Protein AF-A0A7M2QXG5-F1 (afdb_monomer_lite)

Radius of gyration: 23.71 Å; chains: 1; bounding box: 57×28×65 Å

Secondary structure (DSSP, 8-state):
--SHHHHHHHHHHHHHTTSS--------S-EEE--EEETTEEPTT--EEE--HHHHHHHHHHHHHHTTSTT---GGGS-----

Structure (mmCIF, N/CA/C/O backbone):
data_AF-A0A7M2QXG5-F1
#
_entry.id   AF-A0A7M2QXG5-F1
#
loop_
_atom_site.group_PDB
_atom_site.id
_atom_site.type_symbol
_atom_site.label_atom_id
_atom_site.label_alt_id
_atom_site.label_comp_id
_atom_site.label_asym_id
_atom_site.label_entity_id
_atom_site.label_seq_id
_atom_site.pdbx_PDB_ins_code
_atom_site.Cartn_x
_atom_site.Cartn_y
_atom_site.Cartn_z
_atom_site.occupancy
_atom_site.B_iso_or_equiv
_atom_site.auth_seq_id
_atom_site.auth_comp_id
_atom_site.auth_asym_id
_atom_site.auth_atom_id
_atom_site.pdbx_PDB_model_num
ATOM 1 N N . MET A 1 1 ? -48.320 11.314 41.670 1.00 49.84 1 MET A N 1
ATOM 2 C CA . MET A 1 1 ? -47.924 10.539 40.467 1.00 49.84 1 MET A CA 1
ATOM 3 C C . MET A 1 1 ? -47.141 11.340 39.405 1.00 49.84 1 MET A C 1
ATOM 5 O O . MET A 1 1 ? -47.016 10.867 38.291 1.00 49.84 1 MET A O 1
ATOM 9 N N . LYS A 1 2 ? -46.558 12.515 39.708 1.00 49.94 2 LYS A N 1
ATOM 10 C CA . LYS A 1 2 ? -45.918 13.380 38.685 1.00 49.94 2 LYS A CA 1
ATOM 11 C C . LYS A 1 2 ?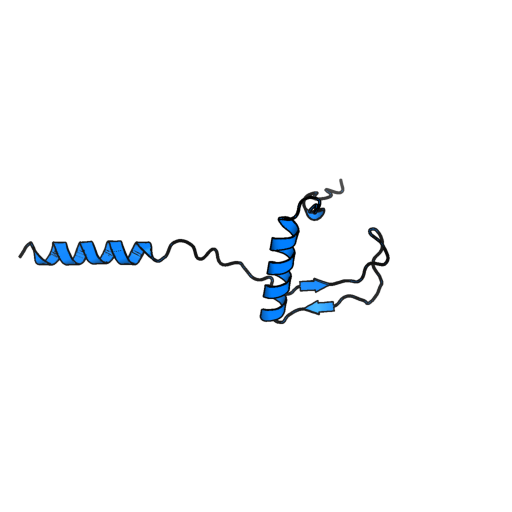 -44.378 13.354 38.685 1.00 49.94 2 LYS A C 1
ATOM 13 O O . LYS A 1 2 ? -43.768 13.647 37.670 1.00 49.94 2 LYS A O 1
ATOM 18 N N . MET A 1 3 ? -43.748 12.928 39.786 1.00 54.47 3 MET A N 1
ATOM 19 C CA . MET A 1 3 ? -42.282 12.971 39.937 1.00 54.47 3 MET A CA 1
ATOM 20 C C . MET A 1 3 ? -41.549 11.794 39.271 1.00 54.47 3 MET A C 1
ATOM 22 O O . MET A 1 3 ? -40.393 11.922 38.884 1.00 54.47 3 MET A O 1
ATOM 26 N N . LYS A 1 4 ? -42.226 10.647 39.098 1.00 55.22 4 LYS A N 1
ATOM 27 C CA . LYS A 1 4 ? -41.623 9.435 38.511 1.00 55.22 4 LYS A CA 1
ATOM 28 C C . LYS A 1 4 ? -41.384 9.557 36.999 1.00 55.22 4 LYS A C 1
ATOM 30 O O . LYS A 1 4 ? -40.451 8.956 36.485 1.00 55.22 4 LYS A O 1
ATOM 35 N N . HIS A 1 5 ? -42.178 10.371 36.301 1.00 57.69 5 HIS A N 1
ATOM 36 C CA . HIS A 1 5 ? -42.022 10.587 34.858 1.00 57.69 5 HIS A CA 1
ATOM 37 C C . HIS A 1 5 ? -40.896 11.573 34.511 1.00 57.69 5 HIS A C 1
ATOM 39 O O . HIS A 1 5 ? -40.364 11.515 33.406 1.00 57.69 5 HIS A O 1
ATOM 45 N N . LEU A 1 6 ? -40.482 12.429 35.456 1.00 56.09 6 LEU A N 1
ATOM 46 C CA . LEU A 1 6 ? -39.409 13.404 35.238 1.00 56.09 6 LEU A CA 1
ATOM 47 C C . LEU A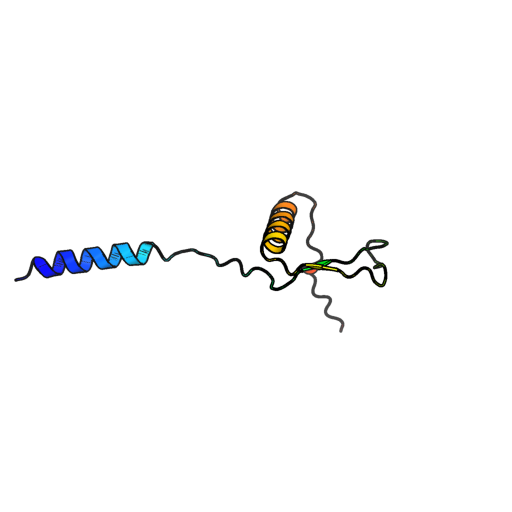 1 6 ? -38.023 12.736 35.192 1.00 56.09 6 LEU A C 1
ATOM 49 O O . LEU A 1 6 ? -37.209 13.059 34.332 1.00 56.09 6 LEU A O 1
ATOM 53 N N . PHE A 1 7 ? -37.782 11.741 36.051 1.00 59.38 7 PHE A N 1
ATOM 54 C CA . PHE A 1 7 ? -36.538 10.959 36.024 1.00 59.38 7 PHE A CA 1
ATOM 55 C C . PHE A 1 7 ? -36.436 10.032 34.804 1.00 59.38 7 PHE A C 1
ATOM 57 O O . PHE A 1 7 ? -35.336 9.793 34.311 1.00 59.38 7 PHE A O 1
ATOM 64 N N . LEU A 1 8 ? -37.571 9.561 34.275 1.00 58.56 8 LEU A N 1
ATOM 65 C CA . LEU A 1 8 ? -37.609 8.721 33.075 1.00 58.56 8 LEU A CA 1
ATOM 66 C C . LEU A 1 8 ? -37.198 9.501 31.812 1.00 58.56 8 LEU A C 1
ATOM 68 O O . LEU A 1 8 ? -36.522 8.957 30.945 1.00 58.56 8 LEU A O 1
ATOM 72 N N . MET A 1 9 ? -37.560 10.785 31.727 1.00 59.06 9 MET A N 1
ATOM 73 C CA . MET A 1 9 ? -37.224 11.634 30.577 1.00 59.06 9 MET A CA 1
ATOM 74 C C . MET A 1 9 ? -35.765 12.107 30.583 1.00 59.06 9 MET A C 1
ATOM 76 O O . MET A 1 9 ? -35.157 12.194 29.522 1.00 59.06 9 MET A O 1
ATOM 80 N N . MET A 1 10 ? -35.165 12.336 31.758 1.00 59.78 10 MET A N 1
ATOM 81 C CA . MET A 1 10 ? -33.756 12.750 31.862 1.00 59.78 10 MET A CA 1
ATOM 82 C C . MET A 1 10 ? -32.781 11.644 31.413 1.00 59.78 10 MET A C 1
ATOM 84 O O . MET A 1 10 ? -31.740 11.937 30.831 1.00 59.78 10 MET A O 1
ATOM 88 N N . GLY A 1 11 ? -33.128 10.369 31.629 1.00 60.22 11 GLY A N 1
ATOM 89 C CA . GLY A 1 11 ? -32.301 9.235 31.202 1.00 60.22 11 GLY A CA 1
ATOM 90 C C . GLY A 1 11 ? -32.198 9.090 29.680 1.00 60.22 11 GLY A C 1
ATOM 91 O O . GLY A 1 11 ? -31.139 8.735 29.172 1.00 60.22 11 GLY A O 1
ATOM 92 N N . LEU A 1 12 ? -33.258 9.425 28.936 1.00 59.59 12 LEU A N 1
ATOM 93 C CA . LEU A 1 12 ? -33.299 9.252 27.478 1.00 59.59 12 LEU A CA 1
ATOM 94 C C . LEU A 1 12 ? -32.354 10.215 26.736 1.00 59.59 12 LEU A C 1
ATOM 96 O O . LEU A 1 12 ? -31.786 9.861 25.704 1.00 59.59 12 LEU A O 1
ATOM 100 N N . VAL A 1 13 ? -32.152 11.419 27.278 1.00 59.75 13 VAL A N 1
ATOM 101 C CA . VAL A 1 13 ? -31.324 12.465 26.652 1.00 59.75 13 VAL A CA 1
ATOM 102 C C . VAL A 1 13 ? -29.828 12.139 26.755 1.00 59.75 13 VAL A C 1
ATOM 104 O O . VAL A 1 13 ? -29.054 12.496 25.871 1.00 59.75 13 VAL A O 1
ATOM 107 N N . VAL A 1 14 ? -29.409 11.396 27.786 1.00 60.34 14 VAL A N 1
ATOM 108 C CA . VAL A 1 14 ? -27.998 11.008 27.974 1.00 60.34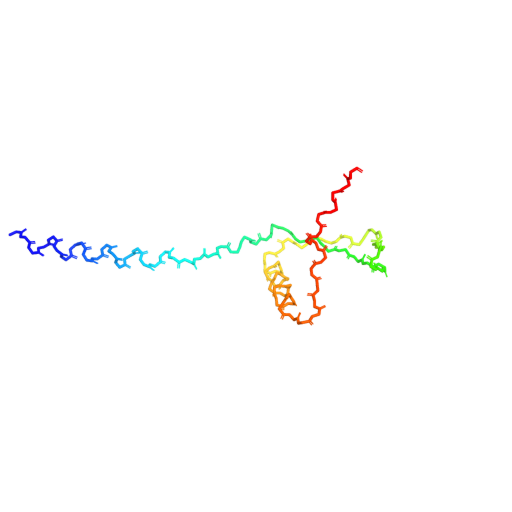 14 VAL A CA 1
ATOM 109 C C . VAL A 1 14 ? -27.595 9.846 27.052 1.00 60.34 14 VAL A C 1
ATOM 111 O O . VAL A 1 14 ? -26.442 9.777 26.633 1.00 60.34 14 VAL A O 1
ATOM 114 N N . PHE A 1 15 ? -28.538 8.983 26.652 1.00 56.94 15 PHE A N 1
ATOM 115 C CA . PHE A 1 15 ? -28.271 7.887 25.706 1.00 56.94 15 PHE A CA 1
ATOM 116 C C . PHE A 1 15 ? -28.091 8.353 24.250 1.00 56.94 15 PHE A C 1
ATOM 118 O O . PHE A 1 15 ? -27.379 7.702 23.487 1.00 56.94 15 PHE A O 1
ATOM 125 N N . LEU A 1 16 ? -28.672 9.493 23.858 1.00 55.94 16 LEU A N 1
ATOM 126 C CA . LEU A 1 16 ? -28.553 10.028 22.491 1.00 55.94 16 LEU A CA 1
ATOM 127 C C . LEU A 1 16 ? -27.209 10.728 22.223 1.00 55.94 16 LEU A C 1
ATOM 129 O O . LEU A 1 16 ? -26.767 10.801 21.078 1.00 55.94 16 LEU A O 1
ATOM 133 N N . SER A 1 17 ? -26.510 11.177 23.268 1.00 55.28 17 SER A N 1
ATOM 134 C CA . SER A 1 17 ? -25.224 11.884 23.149 1.00 55.28 17 SER A CA 1
ATOM 135 C C . SER A 1 17 ? -24.031 10.969 22.833 1.00 55.28 17 SER A C 1
ATOM 137 O O . SER A 1 17 ? -22.957 11.463 22.499 1.00 55.28 17 SER A O 1
ATOM 139 N N . ALA A 1 18 ? -24.203 9.642 22.902 1.00 53.06 18 ALA A N 1
ATOM 140 C CA . ALA A 1 18 ? -23.147 8.659 22.636 1.00 53.06 18 ALA A CA 1
ATOM 141 C C . ALA A 1 18 ? -23.118 8.134 21.183 1.00 53.06 18 ALA A C 1
ATOM 143 O O . ALA A 1 18 ? -22.240 7.346 20.835 1.00 53.06 18 ALA A O 1
ATOM 144 N N . CYS A 1 19 ? -24.047 8.566 20.321 1.00 52.31 19 CYS A N 1
ATOM 145 C CA . CYS A 1 19 ? -24.110 8.146 18.912 1.00 52.31 19 CYS A CA 1
ATOM 146 C C . CYS A 1 19 ? -23.533 9.160 17.915 1.00 52.31 19 CYS A C 1
ATOM 148 O O . CYS A 1 19 ? -23.655 8.956 16.710 1.00 52.31 19 CYS A O 1
ATOM 150 N N . ASN A 1 20 ? -22.874 10.227 18.370 1.00 54.06 20 ASN A N 1
ATOM 151 C CA . ASN A 1 20 ? -22.261 11.178 17.450 1.00 54.06 20 ASN A CA 1
ATOM 152 C C . ASN A 1 20 ? -20.775 10.877 17.229 1.00 54.06 20 ASN A C 1
ATOM 154 O O . ASN A 1 20 ? -19.950 10.973 18.134 1.00 54.06 20 ASN A O 1
ATOM 158 N N . ASN A 1 21 ? -20.470 10.586 15.961 1.00 51.09 21 ASN A N 1
ATOM 159 C CA . ASN A 1 21 ? -19.153 10.527 15.328 1.00 51.09 21 ASN A CA 1
ATOM 160 C C . ASN A 1 21 ? -18.355 9.229 15.474 1.00 51.09 21 ASN A C 1
ATOM 162 O O . ASN A 1 21 ? -17.163 9.247 15.771 1.00 51.09 21 ASN A O 1
ATOM 166 N N . LYS A 1 22 ? -18.941 8.107 15.054 1.00 48.56 22 LYS A N 1
ATOM 167 C CA . LYS A 1 22 ? -18.142 7.181 14.243 1.00 48.56 22 LYS A CA 1
ATOM 168 C C . LYS A 1 22 ? -18.344 7.580 12.791 1.00 48.56 22 LYS A C 1
ATOM 170 O O . LYS A 1 22 ? -19.245 7.089 12.123 1.00 48.56 22 LYS A O 1
ATOM 175 N N . LYS A 1 23 ? -17.516 8.520 12.319 1.00 49.53 23 LYS A N 1
ATOM 176 C CA . LYS A 1 23 ? -17.236 8.647 10.888 1.00 49.53 23 LYS A CA 1
ATOM 177 C C . LYS A 1 23 ? -16.641 7.294 10.512 1.00 49.53 23 LYS A C 1
ATOM 179 O O . LYS A 1 23 ? -15.473 7.050 10.792 1.00 49.53 23 LYS A O 1
ATOM 184 N N . SER A 1 24 ? -17.502 6.374 10.084 1.00 47.81 24 SER A N 1
ATOM 185 C CA . SER A 1 24 ? -17.108 5.052 9.626 1.00 47.81 24 SER A CA 1
ATOM 186 C C . SER A 1 24 ? -16.178 5.321 8.456 1.00 47.81 24 SER A C 1
ATOM 188 O O . SER A 1 24 ? -16.636 5.760 7.404 1.00 47.81 24 SER A O 1
ATOM 190 N N . GLU A 1 25 ? -14.866 5.226 8.680 1.00 57.28 25 GLU A N 1
ATOM 191 C CA . GLU A 1 25 ? -13.916 5.161 7.580 1.00 57.28 25 GLU A CA 1
ATOM 192 C C . GLU A 1 25 ? -14.283 3.880 6.848 1.00 57.28 25 GLU A C 1
ATOM 194 O O . GLU A 1 25 ? -14.021 2.780 7.328 1.00 57.28 25 GLU A O 1
ATOM 199 N N . GLU A 1 26 ? -15.016 4.040 5.750 1.00 60.00 26 GLU A N 1
ATOM 200 C CA . GLU A 1 26 ? -15.275 2.976 4.802 1.00 60.00 26 GLU A CA 1
ATOM 201 C C . GLU A 1 26 ? -13.905 2.530 4.289 1.00 60.00 26 GLU A C 1
ATOM 203 O O . GLU A 1 26 ? -13.249 3.206 3.489 1.00 60.00 26 GLU A O 1
ATOM 208 N N . LEU A 1 27 ? -13.395 1.453 4.890 1.00 62.88 27 LEU A N 1
ATOM 209 C CA . LEU A 1 27 ? -12.177 0.810 4.434 1.00 62.88 27 LEU A CA 1
ATOM 210 C C . LEU A 1 27 ? -12.442 0.374 2.995 1.00 62.88 27 LEU A C 1
ATOM 212 O O . LEU A 1 27 ? -13.490 -0.201 2.702 1.00 62.88 27 LEU A O 1
ATOM 216 N N . ALA A 1 28 ? -11.503 0.668 2.099 1.00 73.50 28 ALA A N 1
ATOM 217 C CA . ALA A 1 28 ? -11.597 0.186 0.733 1.00 73.50 28 ALA A CA 1
ATOM 218 C C . ALA A 1 28 ? -11.672 -1.345 0.766 1.00 73.50 28 ALA A C 1
ATOM 220 O O . ALA A 1 28 ? -10.925 -1.976 1.508 1.00 73.50 28 ALA A O 1
ATOM 221 N N . GLU A 1 29 ? -12.554 -1.937 -0.034 1.00 80.38 29 GLU A N 1
ATOM 222 C CA . GLU A 1 29 ? -12.716 -3.395 -0.088 1.00 80.38 29 GLU A CA 1
ATOM 223 C C . GLU A 1 29 ? -11.427 -4.094 -0.561 1.00 80.38 29 GLU A C 1
ATOM 225 O O . GLU A 1 29 ? -11.094 -5.188 -0.108 1.00 80.38 29 GLU A O 1
ATOM 230 N N . ALA A 1 30 ? -10.654 -3.424 -1.423 1.00 86.12 30 ALA A N 1
ATOM 231 C CA . ALA A 1 30 ? -9.336 -3.857 -1.864 1.00 86.12 30 ALA A CA 1
ATOM 232 C C . ALA A 1 30 ? -8.465 -2.663 -2.286 1.00 86.12 30 ALA A C 1
ATOM 234 O O . ALA A 1 30 ? -8.968 -1.640 -2.758 1.00 86.12 30 ALA A O 1
ATOM 235 N N . ILE A 1 31 ? -7.143 -2.811 -2.176 1.00 87.00 31 ILE A N 1
ATOM 236 C CA . ILE A 1 31 ? -6.158 -1.854 -2.702 1.00 87.00 31 ILE A CA 1
ATOM 237 C C . ILE A 1 31 ? -5.376 -2.518 -3.831 1.00 87.00 31 ILE A C 1
ATOM 239 O O . ILE A 1 31 ? -4.828 -3.603 -3.657 1.00 87.00 31 ILE A O 1
ATOM 243 N N . ARG A 1 32 ? -5.286 -1.849 -4.983 1.00 89.12 32 ARG A N 1
ATOM 244 C CA . ARG A 1 32 ? -4.470 -2.295 -6.118 1.00 89.12 32 ARG A CA 1
ATOM 245 C C . ARG A 1 32 ? -3.187 -1.477 -6.177 1.00 89.12 32 ARG A C 1
ATOM 247 O O . ARG A 1 32 ? -3.243 -0.252 -6.235 1.00 89.12 32 ARG A O 1
ATOM 254 N N . VAL A 1 33 ? -2.049 -2.158 -6.164 1.00 87.81 33 VAL A N 1
ATOM 255 C CA . VAL A 1 33 ? -0.711 -1.566 -6.256 1.00 87.81 33 VAL A CA 1
ATOM 256 C C . VAL A 1 33 ? -0.086 -2.007 -7.571 1.00 87.81 33 VAL A C 1
ATOM 258 O O . VAL A 1 33 ? -0.222 -3.163 -7.961 1.00 87.81 33 VAL A O 1
ATOM 261 N N . GLN A 1 34 ? 0.583 -1.093 -8.262 1.00 91.00 34 GLN A N 1
ATOM 262 C CA . GLN A 1 34 ? 1.296 -1.381 -9.500 1.00 91.00 34 GLN A CA 1
ATOM 263 C C . GLN A 1 34 ? 2.662 -0.707 -9.453 1.00 91.00 34 GLN A C 1
ATOM 265 O O . GLN A 1 34 ? 2.774 0.433 -8.998 1.00 91.00 34 GLN A O 1
ATOM 270 N N . GLU A 1 35 ? 3.698 -1.400 -9.918 1.00 89.62 35 GLU A N 1
ATOM 271 C CA . GLU A 1 35 ? 5.022 -0.799 -10.035 1.00 89.62 35 GLU A CA 1
ATOM 272 C C . GLU A 1 35 ? 5.049 0.161 -11.225 1.00 89.62 35 GLU A C 1
ATOM 274 O O . GLU A 1 35 ? 4.601 -0.164 -12.329 1.00 89.62 35 GLU A O 1
ATOM 279 N N . ALA A 1 36 ? 5.611 1.345 -11.008 1.00 88.31 36 ALA A N 1
ATOM 280 C CA . ALA A 1 36 ? 5.873 2.312 -12.059 1.00 88.31 36 ALA A CA 1
ATOM 281 C C . ALA A 1 36 ? 7.346 2.241 -12.484 1.00 88.31 36 ALA A C 1
ATOM 283 O O . ALA A 1 36 ? 8.232 2.122 -11.640 1.00 88.31 36 ALA A O 1
ATOM 284 N N . ILE A 1 37 ? 7.602 2.310 -13.790 1.00 87.8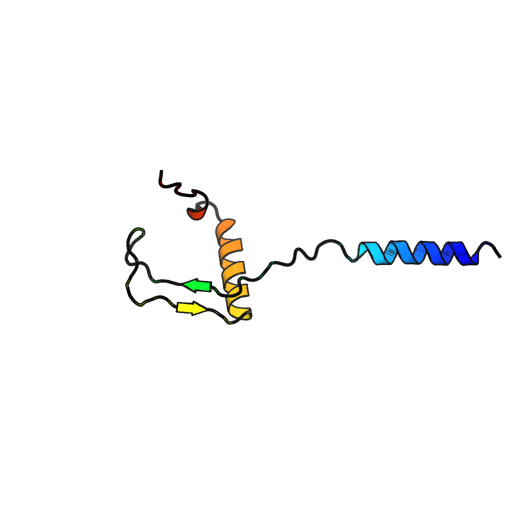8 37 ILE A N 1
ATOM 285 C CA . ILE A 1 37 ? 8.950 2.502 -14.348 1.00 87.88 37 ILE A CA 1
ATOM 286 C C . ILE A 1 37 ? 9.348 3.974 -14.175 1.00 87.88 37 ILE A C 1
ATOM 288 O O . ILE A 1 37 ? 10.474 4.278 -13.793 1.00 87.88 37 ILE A O 1
ATOM 292 N N . ASP A 1 38 ? 8.399 4.876 -14.430 1.00 89.12 38 ASP A N 1
ATOM 293 C CA . ASP A 1 38 ? 8.501 6.316 -14.207 1.00 89.12 38 ASP A CA 1
ATOM 294 C C . ASP A 1 38 ? 7.095 6.910 -13.963 1.00 89.12 38 ASP A C 1
ATOM 296 O O . ASP A 1 38 ? 6.098 6.188 -13.967 1.00 89.12 38 ASP A O 1
ATOM 300 N N . PHE A 1 39 ? 6.981 8.226 -13.763 1.00 81.44 39 PHE A N 1
ATOM 301 C CA . PHE A 1 39 ? 5.695 8.895 -13.491 1.00 81.44 39 PHE A CA 1
ATOM 302 C C . PHE A 1 39 ? 4.652 8.788 -14.620 1.00 81.44 39 PHE A C 1
ATOM 304 O O . PHE A 1 39 ? 3.487 9.114 -14.408 1.00 81.44 39 PHE A O 1
ATOM 311 N N . THR A 1 40 ? 5.058 8.360 -15.814 1.00 84.50 40 THR A N 1
ATOM 312 C CA . THR A 1 40 ? 4.224 8.230 -17.018 1.00 84.50 40 THR A CA 1
ATOM 313 C C . THR A 1 40 ? 4.041 6.784 -17.476 1.00 84.50 40 THR A C 1
ATOM 315 O O . THR A 1 40 ? 3.134 6.505 -18.261 1.00 84.50 40 THR A O 1
ATOM 318 N N . LYS A 1 41 ? 4.878 5.854 -17.002 1.00 87.06 41 LYS A N 1
ATOM 319 C CA . LYS A 1 41 ? 4.897 4.459 -17.452 1.00 87.06 41 LYS A CA 1
ATOM 320 C C . LYS A 1 41 ? 4.795 3.488 -16.293 1.00 87.06 41 LYS A C 1
ATOM 322 O O . LYS A 1 41 ? 5.624 3.477 -15.386 1.00 87.06 41 LYS A O 1
ATOM 327 N N . VAL A 1 42 ? 3.824 2.589 -16.395 1.00 90.62 42 VAL A N 1
ATOM 328 C CA . VAL A 1 42 ? 3.665 1.456 -15.482 1.00 90.62 42 VAL A CA 1
ATOM 329 C C . VAL A 1 42 ? 4.389 0.223 -16.007 1.00 90.62 42 VAL A C 1
ATOM 331 O O . VAL A 1 42 ? 4.470 0.002 -17.217 1.00 90.62 42 VAL A O 1
ATOM 334 N N . LYS A 1 43 ? 4.916 -0.594 -15.098 1.00 91.06 43 LYS A N 1
ATOM 335 C CA . LYS A 1 43 ? 5.527 -1.873 -15.445 1.00 91.06 43 LYS A CA 1
ATOM 336 C C . LYS A 1 43 ? 4.419 -2.912 -15.668 1.00 91.06 43 LYS A C 1
ATOM 338 O O . LYS A 1 43 ? 3.563 -3.075 -14.786 1.00 91.06 43 LYS A O 1
ATOM 343 N N . PRO A 1 44 ? 4.401 -3.605 -16.821 1.00 90.00 44 PRO A N 1
ATOM 344 C CA . PRO A 1 44 ? 3.393 -4.624 -17.097 1.00 90.00 44 PRO A CA 1
ATOM 345 C C . PRO A 1 44 ? 3.479 -5.766 -16.077 1.00 90.00 44 PRO A C 1
ATOM 347 O O . PRO A 1 44 ? 4.542 -6.019 -15.515 1.00 90.00 44 PRO A O 1
ATOM 350 N N . ASP A 1 45 ? 2.343 -6.415 -15.820 1.00 89.56 45 ASP A N 1
ATOM 351 C CA . ASP A 1 45 ? 2.222 -7.622 -14.984 1.00 89.56 45 ASP A CA 1
ATOM 352 C C . ASP A 1 45 ? 2.695 -7.490 -13.522 1.00 89.56 45 ASP A C 1
ATOM 354 O O . ASP A 1 45 ? 2.960 -8.481 -12.849 1.00 89.56 45 ASP A O 1
ATOM 358 N N . THR A 1 46 ? 2.757 -6.265 -12.990 1.00 92.06 46 THR A N 1
ATOM 359 C CA . THR A 1 46 ? 3.136 -5.994 -11.585 1.00 92.06 46 THR A CA 1
ATOM 360 C C . THR A 1 46 ? 1.958 -5.661 -10.678 1.00 92.06 46 THR A C 1
ATOM 362 O O . THR A 1 46 ? 2.147 -5.243 -9.536 1.00 92.06 46 THR A O 1
ATOM 365 N N . VAL A 1 47 ? 0.729 -5.813 -11.177 1.00 93.19 47 VAL A N 1
ATOM 366 C CA . VAL A 1 47 ? -0.467 -5.474 -10.406 1.00 93.19 47 VAL A CA 1
ATOM 367 C C . VAL A 1 47 ? -0.638 -6.472 -9.269 1.00 93.19 47 VAL A C 1
ATOM 369 O O . VAL A 1 47 ? -0.866 -7.658 -9.492 1.00 93.19 47 VAL A O 1
ATOM 372 N N . GLN A 1 48 ? -0.596 -5.963 -8.047 1.00 92.56 48 GLN A N 1
ATOM 373 C CA . GLN A 1 48 ? -0.853 -6.713 -6.828 1.00 92.56 48 GLN A CA 1
ATOM 374 C C . GLN A 1 48 ? -2.120 -6.180 -6.168 1.00 92.56 48 GLN A C 1
ATOM 376 O O . GLN A 1 48 ? -2.383 -4.976 -6.178 1.00 92.56 48 GLN A O 1
ATOM 381 N N . THR A 1 49 ? -2.922 -7.081 -5.604 1.00 92.88 49 THR A N 1
ATOM 382 C CA . THR A 1 49 ? -4.162 -6.720 -4.909 1.00 92.88 49 THR A CA 1
ATOM 383 C C . THR A 1 49 ? -4.039 -7.091 -3.441 1.00 92.88 49 THR A C 1
ATOM 385 O O . THR A 1 49 ? -3.836 -8.253 -3.104 1.00 92.88 49 THR A O 1
ATOM 388 N N . ILE A 1 50 ? -4.170 -6.094 -2.575 1.00 90.75 50 ILE A N 1
ATOM 389 C CA . ILE A 1 50 ? -4.219 -6.249 -1.127 1.00 90.75 50 ILE A CA 1
ATOM 390 C C . ILE A 1 50 ? -5.694 -6.321 -0.734 1.00 90.75 50 ILE A C 1
ATOM 392 O O . ILE A 1 50 ? -6.437 -5.361 -0.938 1.00 90.75 50 ILE A O 1
ATOM 396 N N . THR A 1 51 ? -6.109 -7.457 -0.179 1.00 91.75 51 THR A N 1
ATOM 397 C CA . THR A 1 51 ? -7.485 -7.712 0.292 1.00 91.75 51 THR A CA 1
ATOM 398 C C . THR A 1 51 ? -7.568 -7.887 1.809 1.00 91.75 51 THR A C 1
ATOM 400 O O . THR A 1 51 ? -8.656 -7.925 2.376 1.00 91.75 51 THR A O 1
ATOM 403 N N . ASN A 1 52 ? -6.425 -7.992 2.494 1.00 93.94 52 ASN A N 1
ATOM 404 C CA . ASN A 1 52 ? -6.388 -8.113 3.944 1.00 93.94 52 ASN A CA 1
ATOM 405 C C . ASN A 1 52 ? -6.785 -6.782 4.595 1.00 93.94 52 ASN A C 1
ATOM 407 O O . ASN A 1 52 ? -6.121 -5.763 4.412 1.00 93.94 52 ASN A O 1
ATOM 411 N N . THR A 1 53 ? -7.842 -6.800 5.404 1.00 90.25 53 THR A N 1
ATOM 412 C CA . THR A 1 53 ? -8.394 -5.608 6.061 1.00 90.25 53 THR A CA 1
ATOM 413 C C . THR A 1 53 ? -7.382 -4.879 6.955 1.00 90.25 53 THR A C 1
ATOM 415 O O . THR A 1 53 ? -7.391 -3.650 7.011 1.00 90.25 53 THR A O 1
ATOM 418 N N . SER A 1 54 ? -6.493 -5.609 7.639 1.00 90.38 54 SER A N 1
ATOM 419 C CA . SER A 1 54 ? -5.449 -5.014 8.485 1.00 90.38 54 SER A CA 1
ATOM 420 C C . SER A 1 54 ? -4.428 -4.253 7.641 1.00 90.38 54 SER A C 1
ATOM 422 O O . SER A 1 54 ? -4.091 -3.109 7.948 1.00 90.38 54 SER A O 1
ATOM 424 N N . ASP A 1 55 ? -3.982 -4.856 6.540 1.00 91.00 55 ASP A N 1
ATOM 425 C CA . ASP A 1 55 ? -3.010 -4.237 5.638 1.00 91.00 55 ASP A CA 1
ATOM 426 C C . ASP A 1 55 ? -3.614 -3.018 4.934 1.00 91.00 55 ASP A C 1
ATOM 428 O O . ASP A 1 55 ? -2.982 -1.964 4.850 1.00 91.00 55 ASP A O 1
ATOM 432 N N . ILE A 1 56 ? -4.879 -3.115 4.517 1.00 90.31 56 ILE A N 1
ATOM 433 C CA . ILE A 1 56 ? -5.642 -2.000 3.946 1.00 90.31 56 ILE A CA 1
ATOM 434 C C . ILE A 1 56 ? -5.693 -0.822 4.925 1.00 90.31 56 ILE A C 1
ATOM 436 O O . ILE A 1 56 ? -5.403 0.312 4.535 1.00 90.31 56 ILE A O 1
ATOM 440 N N . ALA A 1 57 ? -5.997 -1.072 6.202 1.00 88.94 57 ALA A N 1
ATOM 441 C CA . ALA A 1 57 ? -6.046 -0.025 7.220 1.00 88.94 57 ALA A CA 1
ATOM 442 C C . ALA A 1 57 ? -4.675 0.645 7.434 1.00 88.94 57 ALA A C 1
ATOM 444 O O . ALA A 1 57 ? -4.594 1.870 7.582 1.00 88.94 57 ALA A O 1
ATOM 445 N N . ILE A 1 58 ? -3.586 -0.133 7.409 1.00 91.00 58 ILE A N 1
ATOM 446 C CA . ILE A 1 58 ? -2.216 0.394 7.496 1.00 91.00 58 ILE A CA 1
ATOM 447 C C . ILE A 1 58 ? -1.922 1.307 6.302 1.00 91.00 58 ILE A C 1
ATOM 449 O O . ILE A 1 58 ? -1.484 2.445 6.490 1.00 91.00 58 ILE A O 1
ATOM 453 N N . VAL A 1 59 ? -2.205 0.845 5.083 1.00 87.94 59 VAL A N 1
ATOM 454 C CA . VAL A 1 59 ? -1.957 1.602 3.850 1.00 87.94 59 VAL A CA 1
ATOM 455 C C . VAL A 1 59 ? -2.774 2.895 3.819 1.00 87.94 59 VAL A C 1
ATOM 457 O O . VAL A 1 59 ? -2.231 3.969 3.556 1.00 87.94 59 VAL A O 1
ATOM 460 N N . GLN A 1 60 ? -4.061 2.843 4.165 1.00 87.06 60 GLN A N 1
ATOM 461 C CA . GLN A 1 60 ? -4.903 4.038 4.229 1.00 87.06 60 GLN A CA 1
ATOM 462 C C . GLN A 1 60 ? -4.396 5.049 5.263 1.00 87.06 60 GLN A C 1
ATOM 464 O O . GLN A 1 60 ? -4.336 6.251 4.983 1.00 87.06 60 GLN A O 1
ATOM 469 N N . LYS A 1 61 ? -3.969 4.582 6.444 1.00 89.12 61 LYS A N 1
ATOM 470 C CA . LYS A 1 61 ? -3.378 5.446 7.472 1.00 89.12 61 LYS A CA 1
ATOM 471 C C . LYS A 1 61 ? -2.081 6.098 6.987 1.00 89.12 61 LYS A C 1
ATOM 473 O O . LYS A 1 61 ? -1.876 7.286 7.248 1.00 89.12 61 LYS A O 1
ATOM 478 N N . LEU A 1 62 ? -1.233 5.356 6.272 1.00 89.12 62 LEU A N 1
ATOM 479 C CA . LEU A 1 62 ? -0.005 5.880 5.668 1.00 89.12 62 LEU A CA 1
ATOM 480 C C . LEU A 1 62 ? -0.314 7.004 4.675 1.00 89.12 62 LEU A C 1
ATOM 482 O O . LEU A 1 62 ? 0.194 8.110 4.850 1.00 89.12 62 LEU A O 1
ATOM 486 N N . PHE A 1 63 ? -1.208 6.780 3.707 1.00 85.50 63 PHE A N 1
ATOM 487 C CA . PHE A 1 63 ? -1.586 7.812 2.734 1.00 85.50 63 PHE A CA 1
ATOM 488 C C . PHE A 1 63 ? -2.238 9.030 3.391 1.00 85.50 63 PHE A C 1
ATOM 490 O O . PHE A 1 63 ? -1.914 10.167 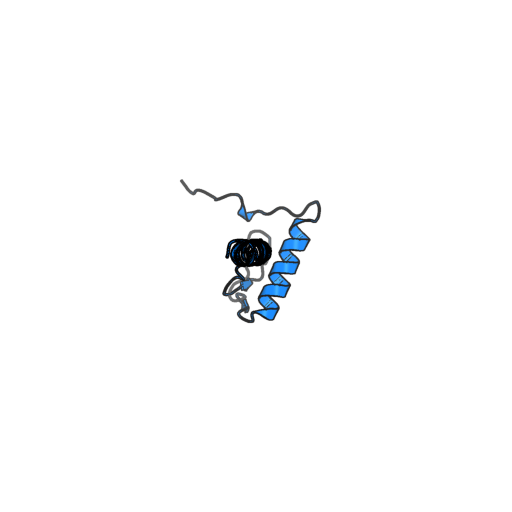3.051 1.00 85.50 63 PHE A O 1
ATOM 497 N N . LYS A 1 64 ? -3.114 8.821 4.378 1.00 85.44 64 LYS A N 1
ATOM 498 C CA . LYS A 1 64 ? -3.737 9.913 5.138 1.00 85.44 64 LYS A CA 1
ATOM 499 C C . LYS A 1 64 ? -2.706 10.780 5.858 1.00 85.44 64 LYS A C 1
ATOM 501 O O . LYS A 1 64 ? -2.900 11.987 5.967 1.00 85.44 64 LYS A O 1
ATOM 506 N N . ASN A 1 65 ? -1.632 10.183 6.370 1.00 87.25 65 ASN A N 1
ATOM 507 C CA . ASN A 1 65 ? -0.552 10.924 7.012 1.00 87.25 65 ASN A CA 1
ATOM 508 C C . ASN A 1 65 ? 0.379 11.585 5.991 1.00 87.25 65 ASN A C 1
ATOM 510 O O . ASN A 1 65 ? 0.739 12.741 6.190 1.00 87.25 65 ASN A O 1
ATOM 514 N N . ALA A 1 66 ? 0.692 10.913 4.882 1.00 85.56 66 ALA A N 1
ATOM 515 C CA . ALA A 1 66 ? 1.481 11.482 3.791 1.00 85.56 66 ALA A CA 1
ATOM 516 C C . ALA A 1 66 ? 0.820 12.745 3.215 1.00 85.56 66 ALA A C 1
ATOM 518 O O . ALA A 1 66 ? 1.488 13.755 3.034 1.00 85.56 66 ALA A O 1
ATOM 519 N N . LYS A 1 67 ? -0.510 12.747 3.045 1.00 82.69 67 LYS A N 1
ATOM 520 C CA . LYS A 1 67 ? -1.278 13.928 2.599 1.00 82.69 67 LYS A CA 1
ATOM 521 C C . LYS A 1 67 ? -1.158 15.150 3.520 1.00 82.69 67 LYS A C 1
ATOM 523 O O . LYS A 1 67 ? -1.473 16.253 3.096 1.00 82.69 67 LYS A O 1
ATOM 528 N N . LYS A 1 68 ? -0.742 14.976 4.778 1.00 85.50 68 LYS A N 1
ATOM 529 C CA . LYS A 1 68 ? -0.528 16.091 5.718 1.00 85.50 68 LYS A CA 1
ATOM 530 C C . LYS A 1 68 ? 0.868 16.704 5.597 1.00 85.50 68 LYS A C 1
ATOM 532 O O . LYS A 1 68 ? 1.126 17.726 6.224 1.00 85.50 68 LYS A O 1
ATOM 537 N N . MET A 1 69 ? 1.778 16.067 4.863 1.00 85.62 69 MET A N 1
ATOM 538 C CA . MET A 1 69 ? 3.140 16.555 4.680 1.00 85.62 69 MET A CA 1
ATOM 539 C C . MET A 1 69 ? 3.169 17.622 3.584 1.00 85.62 69 MET A C 1
ATOM 541 O O . MET A 1 69 ? 2.613 17.435 2.502 1.00 85.62 69 MET A O 1
ATOM 545 N N . ASN A 1 70 ? 3.856 18.734 3.849 1.00 78.12 70 ASN A N 1
ATOM 546 C CA . ASN A 1 70 ? 4.060 19.780 2.850 1.00 78.12 70 ASN A CA 1
ATOM 547 C C . ASN A 1 70 ? 4.829 19.223 1.641 1.00 78.12 70 ASN A C 1
ATOM 549 O O . ASN A 1 70 ? 5.843 18.548 1.807 1.00 78.12 70 ASN A O 1
ATOM 553 N N . GLY A 1 71 ? 4.349 19.527 0.433 1.00 77.19 71 GLY A N 1
ATOM 554 C CA . GLY A 1 71 ? 4.947 19.065 -0.825 1.00 77.19 71 GLY A CA 1
ATOM 555 C C . GLY A 1 71 ? 4.379 17.751 -1.373 1.00 77.19 71 GLY A C 1
ATOM 556 O O . GLY A 1 71 ? 4.712 17.382 -2.495 1.00 77.19 71 GLY A O 1
ATOM 557 N N . VAL A 1 72 ? 3.489 17.067 -0.643 1.00 77.31 72 VAL A N 1
ATOM 558 C CA . VAL A 1 72 ? 2.732 15.925 -1.178 1.00 77.31 72 VAL A CA 1
ATOM 559 C C . VAL A 1 72 ? 1.477 16.445 -1.878 1.00 77.31 72 VAL A C 1
ATOM 561 O O . VAL A 1 72 ? 0.581 16.990 -1.236 1.00 77.31 72 VAL A O 1
ATOM 564 N N . VAL A 1 73 ? 1.411 16.284 -3.202 1.00 72.00 73 VAL A N 1
ATOM 565 C CA . VAL A 1 73 ? 0.277 16.722 -4.030 1.00 72.00 73 VAL A CA 1
ATOM 566 C C . VAL A 1 73 ? -0.549 15.514 -4.458 1.00 72.00 73 VAL A C 1
ATOM 568 O O . VAL A 1 73 ? -0.021 14.544 -4.997 1.00 72.00 73 VAL A O 1
ATOM 571 N N . ASP A 1 74 ? -1.861 15.586 -4.233 1.00 68.12 74 ASP A N 1
ATOM 572 C CA . ASP A 1 74 ? -2.813 14.603 -4.742 1.00 68.12 74 ASP A CA 1
ATOM 573 C C . ASP A 1 74 ? -3.161 14.919 -6.206 1.00 68.12 74 ASP A C 1
ATOM 575 O O . ASP A 1 74 ? -3.974 15.801 -6.506 1.00 68.12 74 ASP A O 1
ATOM 579 N N . LEU A 1 75 ? -2.515 14.199 -7.124 1.00 66.19 75 LEU A N 1
ATOM 580 C CA . LEU A 1 75 ? -2.712 14.353 -8.568 1.00 66.19 75 LEU A CA 1
ATOM 581 C C . LEU A 1 75 ? -4.053 13.777 -9.056 1.00 66.19 75 LEU A C 1
ATOM 583 O O . LEU A 1 75 ? -4.432 14.012 -10.199 1.00 66.19 75 LEU A O 1
ATOM 587 N N . TRP A 1 76 ? -4.799 13.066 -8.204 1.00 59.75 76 TRP A N 1
ATOM 588 C CA . TRP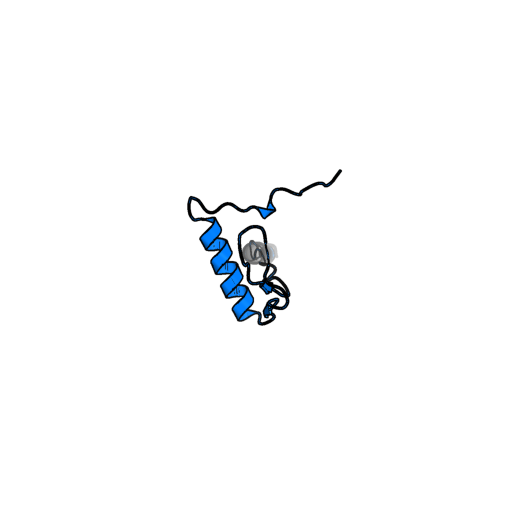 A 1 76 ? -6.090 12.467 -8.557 1.00 59.75 76 TRP A CA 1
ATOM 589 C C . TRP A 1 76 ? -7.261 13.465 -8.550 1.00 59.75 76 TRP A C 1
ATOM 591 O O . TRP A 1 76 ? -8.352 13.134 -9.008 1.00 59.75 76 TRP A O 1
ATOM 601 N N . SER A 1 77 ? -7.064 14.700 -8.067 1.00 51.19 77 SER A N 1
ATOM 602 C CA . SER A 1 77 ? -8.132 15.717 -8.016 1.00 51.19 77 SER A CA 1
ATOM 603 C C . SER A 1 77 ? -8.457 16.378 -9.363 1.00 51.19 77 SER A C 1
ATOM 605 O O . SER A 1 77 ? -9.491 17.032 -9.483 1.00 51.19 77 SER A O 1
ATOM 607 N N . HIS A 1 78 ? -7.627 16.191 -10.393 1.00 44.41 78 HIS A N 1
ATOM 608 C CA . HIS A 1 78 ? -7.965 16.609 -11.751 1.00 44.41 78 HIS A CA 1
ATOM 609 C C . HIS A 1 78 ? -8.623 15.441 -12.475 1.00 44.41 78 HIS A C 1
ATOM 611 O O . HIS A 1 78 ? -7.957 14.599 -13.074 1.00 44.41 78 HIS A O 1
ATOM 617 N N . SER A 1 79 ? -9.956 15.404 -12.426 1.00 42.38 79 SER A N 1
ATOM 618 C CA . SER A 1 79 ? -10.743 14.666 -13.411 1.00 42.38 79 SER A CA 1
ATOM 619 C C . SER A 1 79 ? -10.306 15.146 -14.792 1.00 42.38 79 SER A C 1
ATOM 621 O O . SER A 1 79 ? -10.656 16.250 -15.208 1.00 42.38 79 SER A O 1
ATOM 623 N N . ILE A 1 80 ? -9.495 14.349 -15.486 1.00 43.50 80 ILE A N 1
ATOM 624 C CA . ILE A 1 80 ? -9.211 14.566 -16.898 1.00 43.50 80 ILE A CA 1
ATOM 625 C C . ILE A 1 80 ? -10.520 14.241 -17.618 1.00 43.50 80 ILE A C 1
ATOM 627 O O . ILE A 1 80 ? -10.803 13.096 -17.963 1.00 43.50 80 ILE A O 1
ATOM 631 N N . VAL A 1 81 ? -11.368 15.260 -17.756 1.00 39.53 81 VAL A N 1
ATOM 632 C CA . VAL A 1 81 ? -12.498 15.256 -18.678 1.00 39.53 81 VAL A CA 1
ATOM 633 C C . VAL A 1 81 ? -11.879 15.250 -20.070 1.00 39.53 81 VAL A C 1
ATOM 635 O O . VAL A 1 81 ? -11.515 16.297 -20.601 1.00 39.53 81 VAL A O 1
ATOM 638 N N . TYR A 1 82 ? -11.690 14.061 -20.636 1.00 41.72 82 TYR A N 1
ATOM 639 C CA . TYR A 1 82 ? -11.459 13.936 -22.067 1.00 41.72 82 TYR A CA 1
ATOM 640 C C . TYR A 1 82 ? -12.741 14.407 -22.763 1.00 41.72 82 TYR A C 1
ATOM 642 O O . TYR A 1 82 ? -13.806 13.817 -22.574 1.00 41.72 82 TYR A O 1
ATOM 650 N N . LYS A 1 83 ? -12.635 15.527 -23.478 1.00 35.66 83 LYS A N 1
ATOM 651 C CA . LYS A 1 83 ? -13.657 16.054 -24.382 1.00 35.66 83 LYS A CA 1
ATOM 652 C C . LYS A 1 83 ? -13.392 15.542 -25.791 1.00 35.66 83 LYS A C 1
ATOM 654 O O . LYS A 1 83 ? -12.195 15.435 -26.138 1.00 35.66 83 LYS A O 1
#

Sequence (83 aa):
MKMKHLFLMMGLVVFLSACNNKKSEELAEAIRVQEAIDFTKVKPDTVQTITNTSDIAIVQKLFKNAKKMNGVVDLWSHSIVYK

Foldseek 3Di:
DPPVVVVVVVVVVVVVVVPPDPPPPPQPQKDWDFDAPDPVGTDPPRIDIGRDSVVSVVVVVVVVVLVVDPPDDDPVPDPPPPD

pLDDT: mean 72.36, std 17.59, range [35.66, 93.94]